Protein AF-A0AA38PHL7-F1 (afdb_monomer_lite)

Secondary structure (DSSP, 8-state):
-EEEEESS--TT--EEEEEEESSS--GGG--TTS-SEE--SSB-TTT-EE-------SS-EEEEEEESSTT----EEEEE--SSS---------

Structure (mmCIF, N/CA/C/O backbone):
data_AF-A0AA38PHL7-F1
#
_entry.id   AF-A0AA38PHL7-F1
#
loop_
_atom_site.group_PDB
_atom_site.id
_atom_site.type_symbol
_atom_site.label_atom_id
_atom_site.label_alt_id
_atom_site.label_comp_id
_atom_site.label_asym_id
_atom_site.label_entity_id
_atom_site.label_seq_id
_atom_site.pdbx_PDB_ins_code
_atom_site.Cartn_x
_atom_site.Cartn_y
_atom_site.Cartn_z
_atom_site.occupancy
_atom_site.B_iso_or_equiv
_atom_site.auth_seq_id
_atom_site.auth_comp_id
_atom_site.auth_asym_id
_atom_site.auth_atom_id
_atom_site.pdbx_PDB_model_num
ATOM 1 N N . ARG A 1 1 ? 5.226 8.773 -2.952 1.00 94.62 1 ARG A N 1
ATOM 2 C CA . ARG A 1 1 ? 4.900 8.270 -1.589 1.00 94.62 1 ARG A CA 1
ATOM 3 C C . ARG A 1 1 ? 3.391 8.145 -1.467 1.00 94.62 1 ARG A C 1
ATOM 5 O O . ARG A 1 1 ? 2.706 9.036 -1.952 1.00 94.62 1 ARG A O 1
ATOM 12 N N . ILE A 1 2 ? 2.871 7.097 -0.831 1.00 96.56 2 ILE A N 1
ATOM 13 C CA . ILE A 1 2 ? 1.422 6.911 -0.647 1.00 96.56 2 ILE A CA 1
ATOM 14 C C . ILE A 1 2 ? 1.113 6.793 0.843 1.00 96.56 2 ILE A C 1
ATOM 16 O O . ILE A 1 2 ? 1.804 6.054 1.539 1.00 96.56 2 ILE A O 1
ATOM 20 N N . ARG A 1 3 ? 0.110 7.532 1.327 1.00 95.81 3 ARG A N 1
ATOM 21 C CA . ARG A 1 3 ? -0.408 7.465 2.700 1.00 95.81 3 ARG A CA 1
ATOM 22 C C . ARG A 1 3 ? -1.819 6.888 2.696 1.00 95.81 3 ARG A C 1
ATOM 24 O O . ARG A 1 3 ? -2.634 7.269 1.861 1.00 95.81 3 ARG A O 1
ATOM 31 N N . LEU A 1 4 ? -2.095 6.022 3.660 1.00 96.44 4 LEU A N 1
ATOM 32 C CA . LEU A 1 4 ? -3.409 5.480 3.968 1.00 96.44 4 LEU A CA 1
ATOM 33 C C . LEU A 1 4 ? -3.760 5.833 5.413 1.00 96.44 4 LEU A C 1
ATOM 35 O O . LEU A 1 4 ? -2.970 5.577 6.315 1.00 96.44 4 LEU A O 1
ATOM 39 N N . GLN A 1 5 ? -4.939 6.401 5.639 1.00 95.38 5 GLN A N 1
ATOM 40 C CA . GLN A 1 5 ? -5.419 6.743 6.979 1.00 95.38 5 GLN A CA 1
ATOM 41 C C . GLN A 1 5 ? -6.925 6.522 7.092 1.00 95.38 5 GLN A C 1
ATOM 43 O O . GLN A 1 5 ? -7.641 6.600 6.094 1.00 95.38 5 GLN A O 1
ATOM 48 N N . LEU A 1 6 ? -7.417 6.274 8.303 1.00 94.00 6 LEU A N 1
ATOM 49 C CA . LEU A 1 6 ? -8.853 6.249 8.560 1.00 94.00 6 LEU A CA 1
ATOM 50 C C . LEU A 1 6 ? -9.416 7.669 8.535 1.00 94.00 6 LEU A C 1
ATOM 52 O O . LEU A 1 6 ? -8.781 8.606 9.012 1.00 94.00 6 LEU A O 1
ATOM 56 N N . ILE A 1 7 ? -10.645 7.820 8.045 1.00 93.94 7 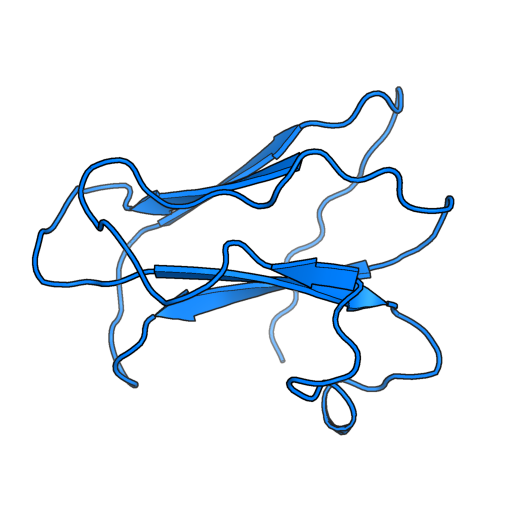ILE A N 1
ATOM 57 C CA . ILE A 1 7 ? -11.390 9.084 8.175 1.00 93.94 7 ILE A CA 1
ATOM 58 C C . ILE A 1 7 ? -11.715 9.350 9.653 1.00 93.94 7 ILE A C 1
ATOM 60 O O . ILE A 1 7 ? -11.753 10.495 10.094 1.00 93.94 7 ILE A O 1
ATOM 64 N N . ARG A 1 8 ? -11.945 8.281 10.424 1.00 90.25 8 ARG A N 1
ATOM 65 C CA . ARG A 1 8 ? -12.127 8.321 11.877 1.00 90.25 8 ARG A CA 1
ATOM 66 C C . ARG A 1 8 ? -11.038 7.461 12.526 1.00 90.25 8 ARG A C 1
ATOM 68 O O . ARG A 1 8 ? -11.120 6.241 12.388 1.00 90.25 8 ARG A O 1
ATOM 75 N N . PRO A 1 9 ? -10.034 8.063 13.190 1.00 86.12 9 PRO A N 1
ATOM 76 C CA . PRO A 1 9 ? -8.974 7.324 13.872 1.00 86.12 9 PRO A CA 1
ATOM 77 C C . PRO A 1 9 ? -9.535 6.276 14.837 1.00 86.12 9 PRO A C 1
ATOM 79 O O . PRO A 1 9 ? -10.534 6.525 15.515 1.00 86.12 9 PRO A O 1
ATOM 82 N N . SER A 1 10 ? -8.908 5.102 14.903 1.00 85.88 10 SER A N 1
ATOM 83 C CA . SER A 1 10 ? -9.404 3.997 15.730 1.00 85.88 10 SER A CA 1
ATOM 84 C C . SER A 1 10 ? -8.292 3.028 16.089 1.00 85.88 10 SER A C 1
ATOM 86 O O . SER A 1 10 ? -7.898 2.243 15.244 1.00 85.88 10 SER A O 1
ATOM 88 N N . SER A 1 11 ? -7.840 2.999 17.344 1.00 84.56 11 SER A N 1
ATOM 89 C CA . SER A 1 11 ? -6.726 2.147 17.806 1.00 84.56 11 SER A CA 1
ATOM 90 C C . SER A 1 11 ? -6.919 0.629 17.625 1.00 84.56 11 SER A C 1
ATOM 92 O O . SER A 1 11 ? -5.993 -0.131 17.891 1.00 84.56 11 SER A O 1
ATOM 94 N N . SER A 1 12 ? -8.086 0.170 17.168 1.00 88.00 12 SER A N 1
ATOM 95 C CA . SER A 1 12 ? -8.387 -1.241 16.908 1.00 88.00 12 SER A CA 1
ATOM 96 C C . SER A 1 12 ? -8.235 -1.668 15.441 1.00 88.00 12 SER A C 1
ATOM 98 O O . SER A 1 12 ? -8.436 -2.845 15.138 1.00 88.00 12 SER A O 1
ATOM 100 N N . VAL A 1 13 ? -7.897 -0.755 14.521 1.00 91.06 13 VAL A N 1
ATOM 101 C CA . VAL A 1 13 ? -7.855 -1.040 13.075 1.00 91.06 13 VAL A CA 1
ATOM 102 C C . VAL A 1 13 ? -6.469 -0.780 12.492 1.00 91.06 13 VAL A C 1
ATOM 104 O O . VAL A 1 13 ? -6.161 0.319 12.042 1.00 91.06 13 VAL A O 1
ATOM 107 N N . SER A 1 14 ? -5.627 -1.809 12.458 1.00 93.50 14 SER A N 1
ATOM 108 C CA . SER A 1 14 ? -4.298 -1.718 11.844 1.00 93.50 14 SER A CA 1
ATOM 109 C C . SER A 1 14 ? -4.382 -1.700 10.318 1.00 93.50 14 SER A C 1
ATOM 111 O O . SER A 1 14 ? -5.115 -2.494 9.714 1.00 93.50 14 SER A O 1
ATOM 113 N N . LEU A 1 15 ? -3.598 -0.818 9.699 1.00 95.44 15 LEU A N 1
ATOM 114 C CA . LEU A 1 15 ? -3.638 -0.541 8.263 1.00 95.44 15 LEU A CA 1
ATOM 115 C C . LEU A 1 15 ? -2.344 -0.945 7.556 1.00 95.44 15 LEU A C 1
ATOM 117 O O . LEU A 1 15 ? -1.259 -0.861 8.126 1.00 95.44 15 LEU A O 1
ATOM 121 N N . ASN A 1 16 ? -2.454 -1.299 6.278 1.00 96.12 16 ASN A N 1
ATOM 122 C CA . ASN A 1 16 ? -1.330 -1.422 5.356 1.00 96.12 16 ASN A CA 1
ATOM 123 C C . ASN A 1 16 ? -1.696 -0.820 3.994 1.00 96.12 16 ASN A C 1
ATOM 125 O O . ASN A 1 16 ? -2.828 -0.948 3.525 1.00 96.12 16 ASN A O 1
ATOM 129 N N . VAL A 1 17 ? -0.719 -0.195 3.338 1.00 96.31 17 VAL A N 1
ATOM 130 C CA . VAL A 1 17 ? -0.804 0.109 1.909 1.00 96.31 17 VAL A CA 1
ATOM 131 C C . VAL A 1 17 ? 0.390 -0.487 1.177 1.00 96.31 17 VAL A C 1
ATOM 133 O O . VAL A 1 17 ? 1.542 -0.224 1.527 1.00 96.31 17 VAL A O 1
ATOM 136 N N . THR A 1 18 ? 0.113 -1.270 0.136 1.00 95.75 18 THR A N 1
ATOM 137 C CA . THR A 1 18 ? 1.143 -1.907 -0.691 1.00 95.75 18 THR A CA 1
ATOM 138 C C . THR A 1 18 ? 0.929 -1.593 -2.169 1.00 95.75 18 THR A C 1
ATOM 140 O O . THR A 1 18 ? -0.200 -1.514 -2.649 1.00 95.75 18 THR A O 1
ATOM 143 N N . VAL A 1 19 ? 2.029 -1.372 -2.884 1.00 95.06 19 VAL A N 1
ATOM 144 C CA . VAL A 1 19 ? 2.075 -1.001 -4.298 1.00 95.06 19 VAL A CA 1
ATOM 145 C C . VAL A 1 19 ? 2.707 -2.131 -5.096 1.00 95.06 19 VAL A C 1
ATOM 147 O O . VAL A 1 19 ? 3.806 -2.581 -4.768 1.00 95.06 19 VAL A O 1
ATOM 150 N N . TYR A 1 20 ? 2.049 -2.536 -6.174 1.00 93.69 20 TYR A N 1
ATOM 151 C CA . TYR A 1 20 ? 2.484 -3.607 -7.064 1.00 93.69 20 TYR A CA 1
ATOM 152 C C . TYR A 1 20 ? 2.609 -3.097 -8.502 1.00 93.69 20 TYR A C 1
ATOM 154 O O . TYR A 1 20 ? 1.862 -2.198 -8.900 1.00 93.69 20 TYR A O 1
ATOM 162 N N . PRO A 1 21 ? 3.540 -3.644 -9.297 1.00 91.25 21 PRO A N 1
ATOM 163 C CA . PRO A 1 21 ? 3.626 -3.335 -10.716 1.00 91.25 21 PRO A CA 1
ATOM 164 C C . PRO A 1 21 ? 2.430 -3.930 -11.473 1.00 91.25 21 PRO A C 1
ATOM 166 O O . PRO A 1 21 ? 1.933 -4.996 -11.126 1.00 91.25 21 PRO A O 1
ATOM 169 N N . ASP A 1 22 ? 1.987 -3.254 -12.532 1.00 82.81 22 ASP A N 1
ATOM 170 C CA . ASP A 1 22 ? 0.887 -3.710 -13.402 1.00 82.81 22 ASP A CA 1
ATOM 171 C C . ASP A 1 22 ? 1.306 -4.810 -14.407 1.00 82.81 22 ASP A C 1
ATOM 173 O O . ASP A 1 22 ? 0.474 -5.375 -15.106 1.00 82.81 22 ASP A O 1
ATOM 177 N N . TYR A 1 23 ? 2.602 -5.139 -14.496 1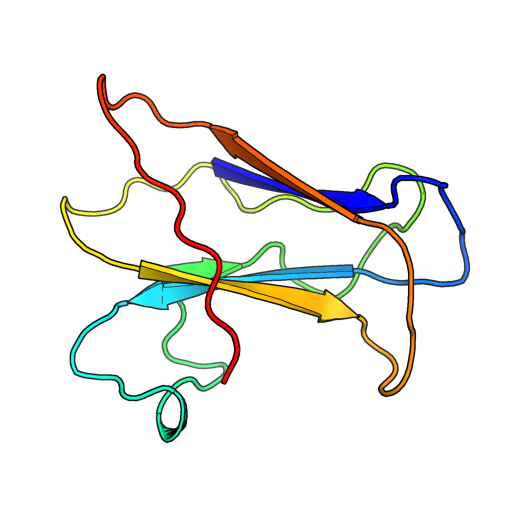.00 69.38 23 TYR A N 1
ATOM 178 C CA . TYR A 1 23 ? 3.134 -6.179 -15.386 1.00 69.38 23 TYR A CA 1
ATOM 179 C C . TYR A 1 23 ? 4.211 -7.021 -14.675 1.00 69.38 23 TYR A C 1
ATOM 181 O O . TYR A 1 23 ? 5.046 -6.445 -13.974 1.00 69.38 23 TYR A O 1
ATOM 189 N N . PRO A 1 24 ? 4.246 -8.357 -14.861 1.00 57.25 24 PRO A N 1
ATOM 190 C CA . PRO A 1 24 ? 3.329 -9.179 -15.668 1.00 57.25 24 PRO A CA 1
ATOM 191 C C . PRO A 1 24 ? 1.991 -9.477 -14.969 1.00 57.25 24 PRO A C 1
ATOM 193 O O . PRO A 1 24 ? 1.271 -10.388 -15.367 1.00 57.25 24 PRO A O 1
ATOM 196 N N . ALA A 1 25 ? 1.674 -8.759 -13.895 1.00 59.66 25 ALA A N 1
ATOM 197 C CA . ALA A 1 25 ? 0.850 -9.319 -12.854 1.00 59.66 25 ALA A CA 1
ATOM 198 C C . ALA A 1 25 ? -0.650 -9.016 -13.004 1.00 59.66 25 ALA A C 1
ATOM 200 O O . ALA A 1 25 ? -1.100 -7.914 -12.696 1.00 59.66 25 ALA A O 1
ATOM 201 N N . SER A 1 26 ? -1.443 -10.023 -13.393 1.00 68.00 26 SER A N 1
ATOM 202 C CA . SER A 1 26 ? -2.861 -10.067 -13.009 1.00 68.00 26 SER A CA 1
ATOM 203 C C . SER A 1 26 ? -2.974 -9.967 -11.482 1.00 68.00 26 SER A C 1
ATOM 205 O O . SER A 1 26 ? -2.019 -10.302 -10.773 1.00 68.00 26 SER A O 1
ATOM 207 N N . VAL A 1 27 ? -4.129 -9.551 -10.955 1.00 68.31 27 VAL A N 1
ATOM 208 C CA . VAL A 1 27 ? -4.336 -9.464 -9.495 1.00 68.31 27 VAL A CA 1
ATOM 209 C C . VAL A 1 27 ? -3.954 -10.774 -8.791 1.00 68.31 27 VAL A C 1
ATOM 211 O O . VAL A 1 27 ? -3.328 -10.744 -7.735 1.00 68.31 27 VAL A O 1
ATOM 214 N N . ASP A 1 28 ? -4.210 -11.916 -9.432 1.00 73.31 28 ASP A N 1
ATOM 215 C CA . ASP A 1 28 ? -3.895 -13.258 -8.919 1.00 73.31 28 ASP A CA 1
ATOM 216 C C . ASP A 1 28 ? -2.400 -13.521 -8.696 1.00 73.31 28 ASP A C 1
ATOM 218 O O . ASP A 1 28 ? -2.018 -14.447 -7.985 1.00 73.31 28 ASP A O 1
ATOM 222 N N . SER A 1 29 ? -1.534 -12.717 -9.305 1.00 71.12 29 SER A N 1
ATOM 223 C CA . SER A 1 29 ? -0.082 -12.843 -9.174 1.00 71.12 29 SER A CA 1
ATOM 224 C C . SER A 1 29 ? 0.532 -11.816 -8.222 1.00 71.12 29 SER A C 1
ATOM 226 O O . SER A 1 29 ? 1.752 -11.791 -8.058 1.00 71.12 29 SER A O 1
ATOM 228 N N . MET A 1 30 ? -0.278 -10.985 -7.560 1.00 79.88 30 MET A N 1
ATOM 229 C CA . MET A 1 30 ? 0.179 -10.090 -6.495 1.00 79.88 30 MET A CA 1
ATOM 230 C C . MET A 1 30 ? 0.471 -10.919 -5.240 1.00 79.88 30 MET A C 1
ATOM 232 O O . MET A 1 30 ? -0.427 -11.438 -4.584 1.00 79.88 30 MET A O 1
ATOM 236 N N . THR A 1 31 ? 1.751 -11.057 -4.903 1.00 78.38 31 THR A N 1
ATOM 237 C CA . THR A 1 31 ? 2.229 -11.837 -3.755 1.00 78.38 31 THR A CA 1
ATOM 238 C C . THR A 1 31 ? 3.082 -10.965 -2.844 1.00 78.38 31 THR A C 1
ATOM 240 O O . THR A 1 31 ? 3.594 -9.926 -3.248 1.00 78.38 31 THR A O 1
ATOM 243 N N . SER A 1 32 ? 3.342 -11.404 -1.614 1.00 75.25 32 SER A N 1
ATOM 244 C CA . SER A 1 32 ? 4.214 -10.658 -0.694 1.00 75.25 32 SER A CA 1
ATOM 245 C C . SER A 1 32 ? 5.619 -10.361 -1.248 1.00 75.25 32 SER A C 1
ATOM 247 O O . SER A 1 32 ? 6.267 -9.446 -0.749 1.00 75.25 32 SER A O 1
ATOM 249 N N . HIS A 1 33 ? 6.079 -11.080 -2.278 1.00 77.69 33 HIS A N 1
ATOM 250 C CA . HIS A 1 33 ? 7.444 -11.005 -2.805 1.00 77.69 33 HIS A CA 1
ATOM 251 C C . HIS A 1 33 ? 7.619 -10.084 -4.021 1.00 77.69 33 HIS A C 1
ATOM 253 O O . HIS A 1 33 ? 8.755 -9.836 -4.417 1.00 77.69 33 HIS A O 1
ATOM 259 N N . ASN A 1 34 ? 6.541 -9.584 -4.635 1.00 87.06 34 ASN A N 1
ATOM 260 C CA . ASN A 1 34 ? 6.625 -8.791 -5.871 1.00 87.06 34 ASN A CA 1
ATOM 261 C C . ASN A 1 34 ? 6.012 -7.387 -5.764 1.00 87.06 34 ASN A C 1
ATOM 263 O O . ASN A 1 34 ? 5.673 -6.773 -6.778 1.00 87.06 34 ASN A O 1
ATOM 267 N N . HIS A 1 35 ? 5.899 -6.852 -4.548 1.00 92.56 35 HIS A N 1
ATOM 268 C CA . HIS A 1 35 ? 5.579 -5.443 -4.354 1.00 92.56 35 HIS A CA 1
ATOM 269 C C . HIS A 1 35 ? 6.791 -4.549 -4.658 1.00 92.56 35 HIS A C 1
ATOM 271 O O . HIS A 1 35 ? 7.940 -4.926 -4.440 1.00 92.56 35 HIS A O 1
ATOM 277 N N . VAL A 1 36 ? 6.533 -3.326 -5.119 1.00 94.00 36 VAL A N 1
ATOM 278 C CA . VAL A 1 36 ? 7.569 -2.296 -5.343 1.00 94.00 36 VAL A CA 1
ATOM 279 C C . VAL A 1 36 ? 7.675 -1.308 -4.182 1.00 94.00 36 VAL A C 1
ATOM 281 O O . VAL A 1 36 ? 8.679 -0.613 -4.044 1.00 94.00 36 VAL A O 1
ATOM 284 N N . ALA A 1 37 ? 6.642 -1.228 -3.342 1.00 95.38 37 ALA A N 1
ATOM 285 C CA . ALA A 1 37 ? 6.659 -0.466 -2.101 1.00 95.38 37 ALA A CA 1
ATOM 286 C C . ALA A 1 37 ? 5.572 -0.979 -1.152 1.00 95.38 37 ALA A C 1
ATOM 288 O O . ALA A 1 37 ? 4.484 -1.337 -1.590 1.00 95.38 37 ALA A O 1
ATOM 289 N N . THR A 1 38 ? 5.830 -0.943 0.150 1.00 96.12 38 THR A N 1
ATOM 290 C CA . THR A 1 38 ? 4.829 -1.208 1.190 1.00 96.12 38 THR A CA 1
ATOM 291 C C . THR A 1 38 ? 5.014 -0.226 2.339 1.00 96.12 38 THR A C 1
ATOM 293 O O . THR A 1 38 ? 6.110 0.308 2.524 1.00 96.12 38 THR A O 1
ATOM 296 N N . SER A 1 39 ? 3.958 0.047 3.103 1.00 95.44 39 SER A N 1
ATOM 297 C CA . SER A 1 39 ? 4.083 0.764 4.374 1.00 95.44 39 SER A CA 1
ATOM 298 C C . SER A 1 39 ? 4.788 -0.051 5.462 1.00 95.44 39 SER A C 1
ATOM 300 O O . SER A 1 39 ? 5.147 0.521 6.483 1.00 95.44 39 SER A O 1
ATOM 302 N N . GLY A 1 40 ? 5.011 -1.352 5.239 1.00 94.06 40 GLY A N 1
ATOM 303 C CA . GLY A 1 40 ? 5.639 -2.262 6.196 1.00 94.06 40 GLY A CA 1
ATOM 304 C C . GLY A 1 40 ? 4.608 -3.162 6.884 1.00 94.06 40 GLY A C 1
ATOM 305 O O . GLY A 1 40 ? 3.594 -3.495 6.268 1.00 94.06 40 GLY A O 1
ATOM 306 N N . PRO A 1 41 ? 4.844 -3.583 8.138 1.00 93.38 41 PRO A N 1
ATOM 307 C CA . PRO A 1 41 ? 3.836 -4.268 8.943 1.00 93.38 41 PRO A CA 1
ATOM 308 C C . PRO A 1 41 ? 2.522 -3.477 9.021 1.00 93.38 41 PRO A C 1
ATOM 310 O O . PRO A 1 41 ? 2.488 -2.269 8.784 1.00 93.38 41 PRO A O 1
ATOM 313 N N . TYR A 1 42 ? 1.430 -4.162 9.354 1.00 93.44 42 TYR A N 1
ATOM 314 C CA . TYR A 1 42 ? 0.176 -3.484 9.675 1.00 93.44 42 TYR A CA 1
ATOM 315 C C . TYR A 1 42 ? 0.364 -2.678 10.964 1.00 93.44 42 TYR A C 1
ATOM 317 O O . TYR A 1 42 ? 0.741 -3.259 11.980 1.00 93.44 42 TYR A O 1
ATOM 325 N N . ASP A 1 43 ? 0.125 -1.367 10.919 1.00 86.50 43 ASP A N 1
ATOM 326 C CA . ASP A 1 43 ? 0.564 -0.451 11.986 1.00 86.50 43 ASP A CA 1
ATOM 327 C C . ASP A 1 43 ? -0.412 0.722 12.242 1.00 86.50 43 ASP A C 1
ATOM 329 O O . ASP A 1 43 ? -1.552 0.700 11.757 1.00 86.50 43 ASP A O 1
ATOM 333 N N . ASP A 1 44 ? 0.049 1.685 13.059 1.00 68.50 44 ASP A N 1
ATOM 334 C CA . ASP A 1 44 ? -0.695 2.607 13.916 1.00 68.50 44 ASP A CA 1
ATOM 335 C C . ASP A 1 44 ? -1.960 3.209 13.272 1.00 68.50 44 ASP A C 1
ATOM 337 O O . ASP A 1 44 ? -1.897 4.063 12.372 1.00 68.50 44 ASP A O 1
ATOM 341 N N . PRO A 1 45 ? -3.133 2.823 13.798 1.00 60.97 45 PRO A N 1
ATOM 342 C CA . PRO A 1 45 ? -4.433 3.297 13.351 1.00 60.97 45 PRO A CA 1
ATOM 343 C C . PRO A 1 45 ? -4.756 4.775 13.617 1.00 60.97 45 PRO A C 1
ATOM 345 O O . PRO A 1 45 ? -5.810 5.253 13.182 1.00 60.97 45 PRO A O 1
ATOM 348 N N . ILE A 1 46 ? -3.938 5.483 14.406 1.00 67.19 46 ILE A N 1
ATOM 349 C CA . ILE A 1 46 ? -4.237 6.857 14.832 1.00 67.19 46 ILE A CA 1
ATOM 350 C C . ILE A 1 46 ? -3.782 7.874 13.782 1.00 67.19 46 ILE A C 1
ATOM 352 O O . ILE A 1 46 ? -4.530 8.791 13.446 1.00 67.19 46 ILE A O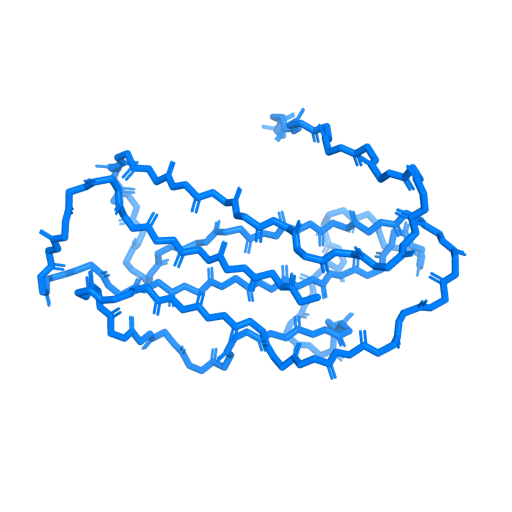 1
ATOM 356 N N . THR A 1 47 ? -2.575 7.709 13.238 1.00 75.50 47 THR A N 1
ATOM 357 C CA . THR A 1 47 ? -1.994 8.644 12.250 1.00 75.50 47 THR A CA 1
ATOM 358 C C . THR A 1 47 ? -1.983 8.094 10.821 1.00 75.50 47 THR A C 1
ATOM 360 O O . THR A 1 47 ? -1.661 8.816 9.866 1.00 75.50 47 THR A O 1
ATOM 363 N N . GLY A 1 48 ? -2.373 6.827 10.662 1.00 90.56 48 GLY A N 1
ATOM 364 C CA . GLY A 1 48 ? -2.305 6.104 9.405 1.00 90.56 48 GLY A CA 1
ATOM 365 C C . GLY A 1 48 ? -0.878 5.716 9.028 1.00 90.56 48 GLY A C 1
ATOM 366 O O . GLY A 1 48 ? 0.106 6.087 9.663 1.00 90.56 48 GLY A O 1
ATOM 367 N N . VAL A 1 49 ? -0.761 4.995 7.924 1.00 95.06 49 VAL A N 1
ATOM 368 C CA . VAL A 1 49 ? 0.491 4.414 7.445 1.00 95.06 49 VAL A CA 1
ATOM 369 C C . VAL A 1 49 ? 0.908 5.044 6.127 1.00 95.06 49 VAL A C 1
ATOM 371 O O . VAL A 1 49 ? 0.089 5.580 5.379 1.00 95.06 49 VAL A O 1
ATOM 374 N N . ALA A 1 50 ? 2.197 4.996 5.808 1.00 96.12 50 ALA A N 1
ATOM 375 C CA . ALA A 1 50 ? 2.675 5.474 4.521 1.00 96.12 50 ALA A CA 1
ATOM 376 C C . ALA A 1 50 ? 3.852 4.651 4.019 1.00 96.12 50 ALA A C 1
ATOM 378 O O . ALA A 1 50 ? 4.714 4.250 4.795 1.00 96.12 50 ALA A O 1
ATOM 379 N N . THR A 1 51 ? 3.927 4.477 2.703 1.00 96.69 51 THR A N 1
ATOM 380 C CA . THR A 1 51 ? 5.117 3.909 2.068 1.00 96.69 51 THR A CA 1
ATOM 381 C C . THR A 1 51 ? 6.337 4.805 2.331 1.00 96.69 51 THR A C 1
ATOM 383 O O . THR A 1 51 ? 6.184 6.019 2.555 1.00 96.69 51 THR A O 1
ATOM 386 N N . PRO A 1 52 ? 7.562 4.270 2.205 1.00 95.50 52 PRO A N 1
ATOM 387 C CA . PRO A 1 52 ? 8.747 5.083 1.979 1.00 95.50 52 PRO A CA 1
ATOM 388 C C . PRO A 1 52 ? 8.583 6.004 0.759 1.00 95.50 52 PRO A C 1
ATOM 390 O O . PRO A 1 52 ? 7.699 5.826 -0.095 1.00 95.50 52 PRO A O 1
ATOM 393 N N . LEU A 1 53 ? 9.435 7.026 0.681 1.00 94.25 53 LEU A N 1
ATOM 394 C CA . LEU A 1 53 ? 9.594 7.791 -0.548 1.00 94.25 53 LEU A CA 1
ATOM 395 C C . LEU A 1 53 ? 10.410 6.947 -1.533 1.00 94.25 53 LEU A C 1
ATOM 397 O O . LEU A 1 53 ? 11.614 6.796 -1.364 1.00 94.25 53 LEU A O 1
ATOM 401 N N . THR A 1 54 ? 9.737 6.408 -2.546 1.00 91.75 54 THR A N 1
ATOM 402 C CA . THR A 1 54 ? 10.339 5.518 -3.545 1.00 91.75 54 THR A CA 1
ATOM 403 C C . THR A 1 54 ? 10.223 6.134 -4.934 1.00 91.75 54 THR A C 1
ATOM 405 O O . THR A 1 54 ? 9.151 6.622 -5.304 1.00 91.75 54 THR A O 1
ATOM 408 N N . SER A 1 55 ? 11.308 6.082 -5.709 1.00 93.50 55 SER A N 1
ATOM 409 C CA . SER A 1 55 ? 11.288 6.377 -7.144 1.00 93.50 55 SER A CA 1
ATOM 410 C C . SER A 1 55 ? 10.735 5.175 -7.899 1.00 93.50 55 SER A C 1
ATOM 412 O O . SER A 1 55 ? 11.312 4.092 -7.848 1.00 93.50 55 SER A O 1
ATOM 414 N N . LEU A 1 56 ? 9.621 5.368 -8.599 1.00 91.56 56 LEU A N 1
ATOM 415 C CA . LEU A 1 56 ? 9.016 4.350 -9.450 1.00 91.56 56 LEU A CA 1
ATOM 416 C C . LEU A 1 56 ? 9.205 4.748 -10.920 1.00 91.56 56 LEU A C 1
ATOM 418 O O . LEU A 1 56 ? 9.042 5.929 -11.244 1.00 91.56 56 LEU A O 1
ATOM 422 N N . PRO A 1 57 ? 9.542 3.802 -11.817 1.00 92.00 57 PRO A N 1
ATOM 423 C CA . PRO A 1 57 ? 9.485 4.044 -13.252 1.00 92.00 57 PRO A CA 1
ATOM 424 C C . PRO A 1 57 ? 8.118 4.585 -13.688 1.00 92.00 57 PRO A C 1
ATOM 426 O O . PRO A 1 57 ? 7.089 4.313 -13.071 1.00 92.00 57 PRO A O 1
ATOM 429 N N . LYS A 1 58 ? 8.081 5.345 -14.786 1.00 90.06 58 LYS A N 1
ATOM 430 C CA . LYS A 1 58 ? 6.801 5.758 -15.368 1.00 90.06 58 LYS A CA 1
ATOM 431 C C . LYS A 1 58 ? 6.039 4.509 -15.817 1.00 90.06 58 LYS A C 1
ATOM 433 O O . LYS A 1 58 ? 6.547 3.737 -16.624 1.00 90.06 58 LYS A O 1
ATOM 438 N N . GLY A 1 59 ? 4.816 4.342 -15.332 1.00 91.19 59 GLY A N 1
ATOM 439 C CA . GLY A 1 59 ? 4.002 3.174 -15.636 1.00 91.19 59 GLY A CA 1
ATOM 440 C C . GLY A 1 59 ? 2.711 3.145 -14.831 1.00 91.19 59 GLY A C 1
ATOM 441 O O . GLY A 1 59 ? 2.373 4.110 -14.142 1.00 91.19 59 GLY A O 1
ATOM 442 N N . ARG A 1 60 ? 1.993 2.028 -14.939 1.00 91.75 60 ARG A N 1
ATOM 443 C CA . ARG A 1 60 ? 0.794 1.743 -14.149 1.00 91.75 60 ARG A CA 1
ATOM 444 C C . ARG A 1 60 ? 1.151 0.842 -12.973 1.00 91.75 60 ARG A C 1
ATOM 446 O O . ARG A 1 60 ? 2.047 0.003 -13.072 1.00 91.75 60 ARG A O 1
ATOM 453 N N . TYR A 1 61 ? 0.431 1.035 -11.877 1.00 92.81 61 TYR A N 1
ATOM 454 C CA . TYR A 1 61 ? 0.644 0.327 -10.624 1.00 92.81 61 TYR A CA 1
ATOM 455 C C . TYR A 1 61 ? -0.693 0.054 -9.949 1.00 92.81 61 TYR A C 1
ATOM 457 O O . TYR A 1 61 ? -1.604 0.882 -10.006 1.00 92.81 61 TYR A O 1
ATOM 465 N N . TRP A 1 62 ? -0.767 -1.073 -9.255 1.00 93.81 62 TRP A N 1
ATOM 466 C CA . TRP A 1 62 ? -1.849 -1.377 -8.334 1.00 93.81 62 TRP A CA 1
ATOM 467 C C . TRP A 1 62 ? -1.495 -0.856 -6.950 1.00 93.81 62 TRP A C 1
ATOM 469 O O . TRP A 1 62 ? -0.391 -1.086 -6.460 1.00 93.81 62 TRP A O 1
ATOM 479 N N . VAL A 1 63 ? -2.434 -0.165 -6.309 1.00 94.56 63 VAL A N 1
ATOM 480 C CA . VAL A 1 63 ? -2.306 0.280 -4.920 1.00 94.56 63 VAL A CA 1
ATOM 481 C C . VAL A 1 63 ? -3.386 -0.418 -4.116 1.00 94.56 63 VAL A C 1
ATOM 483 O O . VAL A 1 63 ? -4.571 -0.210 -4.363 1.00 94.56 63 VAL A O 1
ATOM 486 N N . VAL A 1 64 ? -2.972 -1.242 -3.160 1.00 94.56 64 VAL A N 1
ATOM 487 C CA . VAL A 1 64 ? -3.869 -2.040 -2.325 1.00 94.56 64 VAL A CA 1
ATOM 488 C C . VAL A 1 64 ? -3.856 -1.483 -0.904 1.00 94.56 64 VAL A C 1
ATOM 490 O O . VAL A 1 64 ? -2.896 -1.725 -0.167 1.00 94.56 64 VAL A O 1
ATOM 493 N N . PRO A 1 65 ? -4.882 -0.711 -0.507 1.00 95.25 65 PRO A N 1
ATOM 494 C CA . PRO A 1 65 ? -5.144 -0.419 0.894 1.00 95.25 65 PRO A CA 1
ATOM 495 C C . PRO A 1 65 ? -5.821 -1.625 1.560 1.00 95.25 65 PRO A C 1
ATOM 497 O O . PRO A 1 65 ? -6.720 -2.231 0.980 1.00 95.25 65 PRO A O 1
ATOM 500 N N . SER A 1 66 ? -5.407 -1.980 2.775 1.00 94.81 66 SER A N 1
ATOM 501 C CA . SER A 1 66 ? -5.953 -3.142 3.487 1.00 94.81 66 SER A CA 1
ATOM 502 C C . SER A 1 66 ? -5.942 -2.973 5.006 1.00 94.81 66 SER A C 1
ATOM 504 O O . SER A 1 66 ? -5.152 -2.204 5.562 1.00 94.81 66 SER A O 1
ATOM 506 N N . THR A 1 67 ? -6.829 -3.710 5.675 1.00 95.00 67 THR A N 1
ATOM 507 C CA . THR A 1 67 ? -6.815 -3.926 7.127 1.00 95.00 67 THR A CA 1
ATOM 508 C C . THR A 1 67 ? -6.196 -5.278 7.445 1.00 95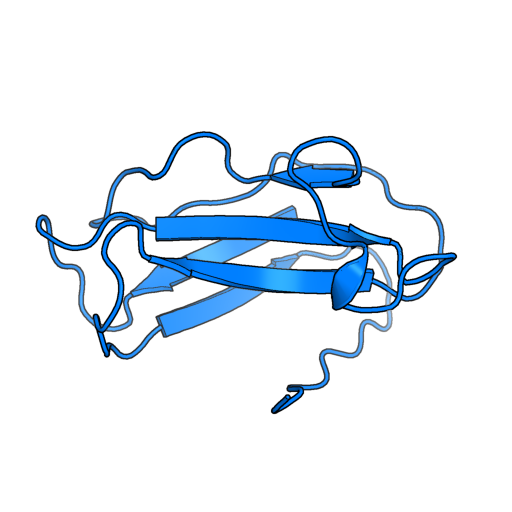.00 67 THR A C 1
ATOM 510 O O . THR A 1 67 ? -6.254 -6.195 6.629 1.00 95.00 67 THR A O 1
ATOM 513 N N . TYR A 1 68 ? -5.639 -5.420 8.648 1.00 93.38 68 TYR A N 1
ATOM 514 C CA . TYR A 1 68 ? -5.0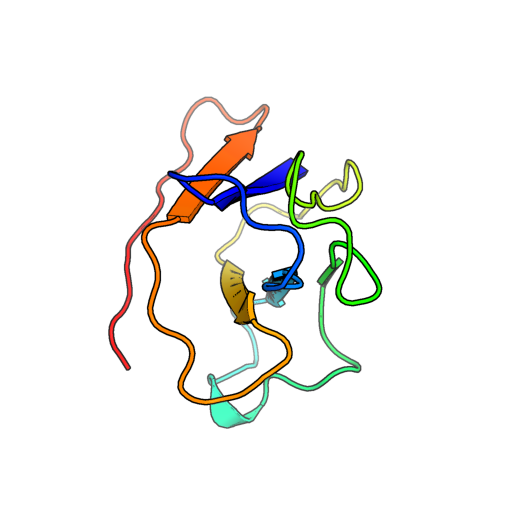88 -6.708 9.080 1.00 93.38 68 TYR A CA 1
ATOM 515 C C . TYR A 1 68 ? -6.182 -7.772 9.229 1.00 93.38 68 TYR A C 1
ATOM 517 O O . TYR A 1 68 ? -6.080 -8.875 8.697 1.00 93.38 68 TYR A O 1
ATOM 525 N N . ASN A 1 69 ? -7.253 -7.421 9.946 1.00 92.44 69 ASN A N 1
ATOM 526 C CA . ASN A 1 69 ? -8.370 -8.328 10.164 1.00 92.44 69 ASN A CA 1
ATOM 527 C C . ASN A 1 69 ? -9.320 -8.289 8.954 1.00 92.44 69 ASN A C 1
ATOM 529 O O . ASN A 1 69 ? -9.712 -7.192 8.531 1.00 92.44 69 ASN A O 1
ATOM 533 N N . PRO A 1 70 ? -9.723 -9.451 8.410 1.00 93.50 70 PRO A N 1
ATOM 534 C CA . PRO A 1 70 ? -10.715 -9.517 7.344 1.00 93.50 70 PRO A CA 1
ATOM 535 C C . PRO A 1 70 ? -12.093 -9.061 7.840 1.00 93.50 70 PRO A C 1
ATOM 537 O O . PRO A 1 70 ? -12.419 -9.168 9.021 1.00 93.50 70 PRO A O 1
ATOM 540 N N . GLY A 1 71 ? -12.918 -8.553 6.923 1.00 93.69 71 GLY A N 1
ATOM 541 C CA . GLY A 1 71 ? -14.293 -8.127 7.215 1.00 93.69 71 GLY A CA 1
ATOM 542 C C . GLY A 1 71 ? -14.431 -6.753 7.881 1.00 93.69 71 GLY A C 1
ATOM 543 O O . GLY A 1 71 ? -15.552 -6.284 8.061 1.00 93.69 71 GLY A O 1
ATOM 544 N N . ILE A 1 72 ? -13.328 -6.074 8.208 1.00 92.50 72 ILE A N 1
ATOM 545 C CA . ILE A 1 72 ? -13.376 -4.708 8.738 1.00 92.50 72 ILE A CA 1
ATOM 546 C C . ILE A 1 72 ? -13.795 -3.732 7.636 1.00 92.50 72 ILE A C 1
ATOM 548 O O . ILE A 1 72 ? -13.119 -3.582 6.621 1.00 92.50 72 ILE A O 1
ATOM 552 N N . GLN A 1 73 ? -14.903 -3.030 7.868 1.00 93.12 73 GLN A N 1
ATOM 553 C CA . GLN A 1 73 ? -15.402 -1.973 6.993 1.00 93.12 73 GLN A CA 1
ATOM 554 C C . GLN A 1 73 ? -15.305 -0.630 7.709 1.00 93.12 73 GLN A C 1
ATOM 556 O O . GLN A 1 73 ? -15.863 -0.438 8.788 1.00 93.12 73 GLN A O 1
ATOM 561 N N . CYS A 1 74 ? -14.584 0.312 7.112 1.00 91.00 74 CYS A N 1
ATOM 562 C CA . CYS A 1 74 ? -14.403 1.647 7.663 1.00 91.00 74 CYS A CA 1
ATOM 563 C C . CYS A 1 74 ? -14.138 2.659 6.546 1.00 91.00 74 CYS A C 1
ATOM 565 O O . CYS A 1 74 ? -13.693 2.309 5.453 1.00 91.00 74 CYS A O 1
ATOM 567 N N . GLY A 1 75 ? -14.426 3.930 6.821 1.00 94.00 75 GLY A N 1
ATOM 568 C CA . GLY A 1 75 ? -14.049 5.012 5.919 1.00 94.00 75 GLY A CA 1
ATOM 569 C C . GLY A 1 75 ? -12.544 5.260 5.987 1.00 94.00 75 GLY A C 1
ATOM 570 O O . GLY A 1 75 ? -12.000 5.445 7.078 1.00 94.00 75 GLY A O 1
ATOM 571 N N . PHE A 1 76 ? -11.888 5.322 4.833 1.00 94.62 76 PHE A N 1
ATOM 572 C CA . PHE A 1 76 ? -10.458 5.598 4.720 1.00 94.62 76 PHE A CA 1
ATOM 573 C C . PHE A 1 76 ? -10.180 6.670 3.666 1.00 94.62 76 PHE A C 1
ATOM 575 O O . PHE A 1 76 ? -11.014 6.972 2.814 1.00 94.62 76 PHE A O 1
ATOM 582 N N . GLN A 1 77 ? -8.980 7.233 3.727 1.00 95.12 77 GLN A N 1
ATOM 583 C CA . GLN A 1 77 ? -8.448 8.157 2.743 1.00 95.12 77 GLN A CA 1
ATOM 584 C C . GLN A 1 77 ? -7.099 7.643 2.242 1.00 95.12 77 GLN A C 1
ATOM 586 O O . GLN A 1 77 ? -6.216 7.303 3.033 1.00 95.12 77 GLN A O 1
ATOM 591 N N . LEU A 1 78 ? -6.942 7.628 0.919 1.00 95.69 78 LEU A N 1
ATOM 592 C CA . LEU A 1 78 ? -5.685 7.343 0.237 1.00 95.69 78 LEU A CA 1
ATOM 593 C C . LEU A 1 78 ? -5.129 8.650 -0.340 1.00 95.69 78 LEU A C 1
ATOM 595 O O . LEU A 1 78 ? -5.798 9.316 -1.126 1.00 95.69 78 LEU A O 1
ATOM 599 N N . ILE A 1 79 ? -3.914 9.023 0.052 1.00 95.38 79 ILE A N 1
ATOM 600 C CA . ILE A 1 79 ? -3.257 10.265 -0.369 1.00 95.38 79 ILE A CA 1
ATOM 601 C C . ILE A 1 79 ? -1.985 9.905 -1.132 1.00 95.38 79 ILE A C 1
ATOM 603 O O . ILE A 1 79 ? -1.088 9.254 -0.590 1.00 95.38 79 ILE A O 1
ATOM 607 N N . VAL A 1 80 ? -1.895 10.343 -2.386 1.00 95.50 80 VAL A N 1
ATOM 608 C CA . VAL A 1 80 ? -0.749 10.074 -3.260 1.00 95.50 80 VAL A CA 1
ATOM 609 C C . VAL A 1 80 ? 0.075 11.344 -3.428 1.00 95.50 80 VAL A C 1
ATOM 611 O O . VAL A 1 80 ? -0.385 12.333 -3.987 1.00 95.50 80 VAL A O 1
ATOM 614 N N . PHE A 1 81 ? 1.320 11.295 -2.962 1.00 94.81 81 PHE A N 1
ATOM 615 C CA . PHE A 1 81 ? 2.318 12.336 -3.179 1.00 94.81 81 PHE A CA 1
ATOM 616 C C . PHE A 1 81 ? 3.200 11.929 -4.358 1.00 94.81 81 PHE A C 1
ATOM 618 O O . PHE A 1 81 ? 3.932 10.931 -4.278 1.00 94.81 81 PHE A O 1
ATOM 625 N N . SER A 1 82 ? 3.132 12.708 -5.432 1.00 93.62 82 SER A N 1
ATOM 626 C CA . SER A 1 82 ? 3.855 12.498 -6.684 1.00 93.62 82 SER A CA 1
ATOM 627 C C . SER A 1 82 ? 4.541 13.793 -7.102 1.00 93.62 82 SER A C 1
ATOM 629 O O . SER A 1 82 ? 4.010 14.877 -6.874 1.00 93.62 82 SER A O 1
ATOM 631 N N . THR A 1 83 ? 5.723 13.681 -7.702 1.00 92.00 83 THR A N 1
ATOM 632 C CA . THR A 1 83 ? 6.417 14.807 -8.345 1.00 92.00 83 THR A CA 1
ATOM 633 C C . THR A 1 83 ? 6.028 14.960 -9.816 1.00 92.00 83 THR A C 1
ATOM 635 O O . THR A 1 83 ? 6.430 15.928 -10.457 1.00 92.00 83 THR A O 1
ATOM 638 N N . LEU A 1 84 ? 5.262 14.014 -10.374 1.00 90.62 84 LEU A N 1
ATOM 639 C CA . LEU A 1 84 ? 4.771 14.099 -11.745 1.00 90.62 84 LEU A CA 1
ATOM 640 C C . LEU A 1 84 ? 3.658 15.143 -11.842 1.00 90.62 84 LEU A C 1
ATOM 642 O O . LEU A 1 84 ? 2.755 15.173 -11.008 1.00 90.62 84 LEU A O 1
ATOM 646 N N . ALA A 1 85 ? 3.691 15.947 -12.907 1.00 86.81 85 ALA A N 1
ATOM 647 C CA . ALA A 1 85 ? 2.673 16.963 -13.176 1.00 86.81 85 ALA A CA 1
ATOM 648 C C . ALA A 1 85 ? 1.266 16.367 -13.362 1.00 86.81 85 ALA A C 1
ATOM 650 O O . ALA A 1 85 ? 0.273 17.020 -13.057 1.00 86.81 85 ALA A O 1
ATOM 651 N N . SER A 1 86 ? 1.182 15.123 -13.841 1.00 87.88 86 SER A N 1
ATOM 652 C CA . SER A 1 86 ? -0.060 14.362 -13.921 1.00 87.88 86 SER A CA 1
ATOM 653 C C . SER A 1 86 ? 0.107 13.002 -13.249 1.00 87.88 86 SER A C 1
ATOM 655 O O . SER A 1 86 ? 1.074 12.271 -13.464 1.00 87.88 86 SER A O 1
ATOM 657 N N . THR A 1 87 ? -0.836 12.665 -12.378 1.00 91.38 87 THR A N 1
ATOM 658 C CA . THR A 1 87 ? -0.976 11.343 -11.768 1.00 91.38 87 THR A CA 1
ATOM 659 C C . THR A 1 87 ? -2.466 11.072 -11.666 1.00 91.38 87 THR A C 1
ATOM 661 O O . THR A 1 87 ? -3.188 11.828 -11.023 1.00 91.38 87 THR A O 1
ATOM 664 N N . GLU A 1 88 ? -2.926 10.023 -12.337 1.00 94.25 88 GLU A N 1
ATOM 665 C CA . GLU A 1 88 ? -4.324 9.611 -12.316 1.00 94.25 88 GLU A CA 1
ATOM 666 C C . GLU A 1 88 ? -4.490 8.441 -11.348 1.00 94.25 88 GLU A C 1
ATOM 668 O O . GLU A 1 88 ? -3.711 7.486 -11.380 1.00 94.25 88 GLU A O 1
ATOM 673 N N . ILE A 1 89 ? -5.502 8.521 -10.484 1.00 93.25 89 ILE A N 1
ATOM 674 C CA . ILE A 1 89 ? -5.863 7.454 -9.552 1.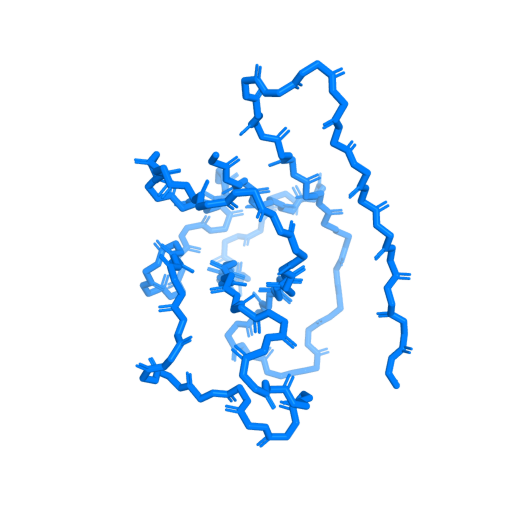00 93.25 89 ILE A CA 1
ATOM 675 C C . ILE A 1 89 ? -7.260 6.974 -9.920 1.00 93.25 89 ILE A C 1
ATOM 677 O O . ILE A 1 89 ? -8.227 7.723 -9.803 1.00 93.25 89 ILE A O 1
ATOM 681 N N . ILE A 1 90 ? -7.354 5.720 -10.361 1.00 93.75 90 ILE A N 1
ATOM 682 C CA . ILE A 1 90 ? -8.603 5.106 -10.815 1.00 93.75 90 ILE A CA 1
ATOM 683 C C . ILE A 1 90 ? -9.004 4.026 -9.803 1.00 93.75 90 ILE A C 1
ATOM 685 O O . ILE A 1 90 ? -8.315 3.006 -9.719 1.00 93.75 90 ILE A O 1
ATOM 689 N N . PRO A 1 91 ? -10.102 4.203 -9.044 1.00 91.88 91 PRO A N 1
ATOM 690 C CA . PRO A 1 91 ? -10.649 3.138 -8.214 1.00 91.88 91 PRO A CA 1
ATOM 691 C C . PRO A 1 91 ? -11.054 1.947 -9.082 1.00 91.88 91 PRO A C 1
ATOM 693 O O . PRO A 1 91 ? -11.719 2.103 -10.108 1.00 91.88 91 PRO A O 1
ATOM 696 N N . LYS A 1 92 ? -10.658 0.747 -8.667 1.00 87.38 92 LYS A N 1
ATOM 697 C CA . LYS A 1 92 ? -11.034 -0.501 -9.328 1.00 87.38 92 LYS A CA 1
ATOM 698 C C . LYS A 1 92 ? -11.754 -1.389 -8.331 1.00 87.38 92 LYS A C 1
ATOM 700 O O . LYS A 1 92 ? -11.221 -1.686 -7.267 1.00 87.38 92 LYS A O 1
ATOM 705 N N . GLN A 1 93 ? -12.970 -1.770 -8.694 1.00 77.38 93 GLN A N 1
ATOM 706 C CA . GLN A 1 93 ? -13.708 -2.844 -8.049 1.00 77.38 93 GLN A CA 1
ATOM 707 C C . GLN A 1 93 ? -13.364 -4.125 -8.807 1.00 77.38 93 GLN A C 1
ATOM 709 O O . GLN A 1 93 ? -13.413 -4.128 -10.040 1.00 77.38 93 GLN A O 1
ATOM 714 N N . LEU A 1 94 ? -12.934 -5.143 -8.071 1.00 67.50 94 LEU A N 1
ATOM 715 C CA . LEU A 1 94 ? -12.616 -6.469 -8.591 1.00 67.50 94 LEU A CA 1
ATOM 716 C C . LEU A 1 94 ? -13.798 -7.408 -8.367 1.00 67.50 94 LEU A C 1
ATOM 718 O O . LEU A 1 94 ? -14.494 -7.213 -7.342 1.00 67.50 94 LEU A O 1
#

Radius of gyration: 13.29 Å; chains: 1; bounding box: 27×30×34 Å

InterPro domains:
  IPR036213 Calpain large subunit, domain III superfamily [SSF49758] (16-85)

Sequence (94 aa):
RIRLQLIRPSSSVSLNVTVYPDYPASVDSMTSHNHVATSGPYDDPITGVATPLTSLPKGRYWVVPSTYNPGIQCGFQLIVFSTLASTEIIPKQL

pLDDT: mean 88.77, std 9.52, range [57.25, 96.69]

Organism: NCBI:txid153919

Foldseek 3Di:
DKWKAFPDQDQVWFKKKWKAAPPPDDPVRDDPVGTPWMQPPRDHRHRTTDTPPDDDPPHDMDIDIDTPDPPDDGHMDMDDDDPDPDDDDDDDDD